Protein AF-A0A483ZWK4-F1 (afdb_monomer_lite)

Secondary structure (DSSP, 8-state):
-GGGGGGGGGG--------PPPHHHHHHHHHHHHHHTSSS--HHHHHHHHHHHHHHHHHHHHHBTTTB---TT--HHHHHHHHHHHHHH-TTT-

Radius of gyration: 17.99 Å; chains: 1; bounding box: 35×59×31 Å

Foldseek 3Di:
DVVVVVVVVPPPPPPPPPPDQDLVNLLVLLVLLVQVPDPDRDPVSVVSVCVSLVVQVVVCVVCDPPPDDDDPDDDSVNSSVVSNVVSVVCVPRD

Sequence (94 aa):
MKKWLLALVFVVALPAKAGFITGNELYELYKASIRAEQASPSEKDLVDASEYLGYVTGVWDALEGFAVCTGDKITRGQIGDMVGEYLKSNPGIR

InterPro domains:
  IPR041238 Rap1a immunity protein [PF18602] (22-91)

pLDDT: mean 87.34, std 15.08, range [51.41, 98.44]

Organism: Klebsiella pneumoniae (NCBI:txid573)

Structure (mmCIF, N/CA/C/O backbone):
data_AF-A0A483ZWK4-F1
#
_entry.id   AF-A0A483ZWK4-F1
#
loop_
_atom_site.group_PDB
_atom_site.id
_atom_site.type_symbol
_atom_site.label_atom_id
_atom_site.label_alt_id
_atom_site.label_comp_id
_atom_site.label_asym_id
_atom_site.label_entity_id
_atom_site.label_seq_id
_atom_site.pdbx_PDB_ins_code
_atom_site.Cartn_x
_atom_site.Cartn_y
_atom_site.Cartn_z
_atom_site.occupancy
_atom_site.B_iso_or_equiv
_atom_site.auth_seq_id
_atom_site.auth_comp_id
_atom_site.auth_asym_id
_atom_site.auth_atom_id
_atom_site.pdbx_PDB_model_num
ATOM 1 N N . MET A 1 1 ? 16.918 45.750 -8.454 1.00 51.41 1 MET A N 1
ATOM 2 C CA . MET A 1 1 ? 17.027 44.955 -7.206 1.00 51.41 1 MET A CA 1
ATOM 3 C C . MET A 1 1 ? 15.899 43.930 -6.995 1.00 51.41 1 MET A C 1
ATOM 5 O O . MET A 1 1 ? 16.029 43.096 -6.119 1.00 51.41 1 MET A O 1
ATOM 9 N N . LYS A 1 2 ? 14.836 43.896 -7.822 1.00 55.97 2 LYS A N 1
ATOM 10 C CA . LYS A 1 2 ? 13.704 42.951 -7.672 1.00 55.97 2 LYS A CA 1
ATOM 11 C C . LYS A 1 2 ? 13.925 41.556 -8.296 1.00 55.97 2 LYS A C 1
ATOM 13 O O . LYS A 1 2 ? 13.200 40.627 -7.975 1.00 55.97 2 LYS A O 1
ATOM 18 N N . LYS A 1 3 ? 14.939 41.403 -9.164 1.00 56.09 3 LYS A N 1
ATOM 19 C CA . LYS A 1 3 ? 15.255 40.143 -9.875 1.00 56.09 3 LYS A CA 1
ATOM 20 C C . LYS A 1 3 ? 15.963 39.093 -9.003 1.00 56.09 3 LYS A C 1
ATOM 22 O O . LYS A 1 3 ? 15.987 37.930 -9.370 1.00 56.09 3 LYS A O 1
ATOM 27 N N . TRP A 1 4 ? 16.501 39.498 -7.851 1.00 60.94 4 TRP A N 1
ATOM 28 C CA . TRP A 1 4 ? 17.231 38.612 -6.935 1.00 60.94 4 TRP A CA 1
ATOM 29 C C . TRP A 1 4 ? 16.324 37.937 -5.895 1.00 60.94 4 TRP A C 1
ATOM 31 O O . TRP A 1 4 ? 16.717 36.942 -5.302 1.00 60.94 4 TRP A O 1
ATOM 41 N N . LEU A 1 5 ? 15.091 38.428 -5.709 1.00 59.12 5 LEU A N 1
ATOM 42 C CA . LEU A 1 5 ? 14.124 37.846 -4.767 1.00 59.12 5 LEU A CA 1
ATOM 43 C C . LEU A 1 5 ? 13.538 36.510 -5.259 1.00 59.12 5 LEU A C 1
ATOM 45 O O . LEU A 1 5 ? 13.150 35.683 -4.445 1.00 59.12 5 LEU A O 1
ATOM 49 N N . LEU A 1 6 ? 13.527 36.265 -6.574 1.00 59.47 6 LEU A N 1
ATOM 50 C CA . LEU A 1 6 ? 13.078 34.992 -7.158 1.00 59.47 6 LEU A CA 1
ATOM 51 C C . LEU A 1 6 ? 14.086 33.847 -6.966 1.00 59.47 6 LEU A C 1
ATOM 53 O O . LEU A 1 6 ? 13.691 32.687 -6.984 1.00 59.47 6 LEU A O 1
ATOM 57 N N . ALA A 1 7 ? 15.367 34.151 -6.732 1.00 58.50 7 ALA A N 1
ATOM 58 C CA . ALA A 1 7 ? 16.401 33.134 -6.528 1.00 58.50 7 ALA A CA 1
ATOM 59 C C . ALA A 1 7 ? 16.333 32.471 -5.136 1.00 58.50 7 ALA A C 1
ATOM 61 O O . ALA A 1 7 ? 16.828 31.363 -4.958 1.00 58.50 7 ALA A O 1
ATOM 62 N N . LEU A 1 8 ? 15.685 33.116 -4.159 1.00 57.38 8 LEU A N 1
ATOM 63 C CA . LEU A 1 8 ? 15.563 32.617 -2.783 1.00 57.38 8 LEU A CA 1
ATOM 64 C C . LEU A 1 8 ? 14.484 31.537 -2.604 1.00 57.38 8 LEU A C 1
ATOM 66 O O . LEU A 1 8 ? 14.494 30.834 -1.598 1.00 57.38 8 LEU A O 1
ATOM 70 N N . VAL A 1 9 ? 13.584 31.362 -3.577 1.00 59.69 9 VAL A N 1
ATOM 71 C CA . VAL A 1 9 ? 12.499 30.365 -3.504 1.00 59.69 9 VAL A CA 1
ATOM 72 C C . VAL A 1 9 ? 12.998 28.942 -3.810 1.00 59.69 9 VAL A C 1
ATOM 74 O O . VAL A 1 9 ? 12.376 27.972 -3.393 1.00 59.69 9 VAL A O 1
ATOM 77 N N . PHE A 1 10 ? 14.158 28.790 -4.459 1.00 58.06 10 PHE A N 1
ATOM 78 C CA . PHE A 1 10 ? 14.703 27.483 -4.858 1.00 58.06 10 PHE A CA 1
ATOM 79 C C . PHE A 1 10 ? 15.562 26.775 -3.794 1.00 58.06 10 PHE A C 1
ATOM 81 O O . PHE A 1 10 ? 16.081 25.696 -4.062 1.00 58.06 10 PHE A O 1
ATOM 88 N N . VAL A 1 11 ? 15.727 27.346 -2.594 1.00 59.75 11 VAL A N 1
ATOM 89 C CA . VAL A 1 11 ? 16.664 26.816 -1.577 1.00 59.75 11 VAL A CA 1
ATOM 90 C C . VAL A 1 11 ? 15.969 26.011 -0.471 1.00 59.75 11 VAL A C 1
ATOM 92 O O . VAL A 1 11 ? 16.631 25.472 0.411 1.00 59.75 11 VAL A O 1
ATOM 95 N N . VAL A 1 12 ? 14.645 25.833 -0.525 1.00 63.78 12 VAL A N 1
ATOM 96 C CA . VAL A 1 12 ? 13.977 24.862 0.357 1.00 63.78 12 VAL A CA 1
ATOM 97 C C . VAL A 1 12 ? 14.169 23.465 -0.232 1.00 63.78 12 VAL A C 1
ATOM 99 O O . VAL A 1 12 ? 13.258 22.869 -0.800 1.00 63.78 12 VAL A O 1
ATOM 102 N N . ALA A 1 13 ? 15.392 22.949 -0.123 1.00 60.12 13 ALA A N 1
ATOM 103 C CA . ALA A 1 13 ? 15.658 21.529 -0.265 1.00 60.12 13 ALA A CA 1
ATOM 104 C C . ALA A 1 13 ? 14.983 20.835 0.923 1.00 60.12 13 ALA A C 1
ATOM 106 O O . ALA A 1 13 ? 15.575 20.675 1.992 1.00 60.12 13 ALA A O 1
ATOM 107 N N . LEU A 1 14 ? 13.704 20.488 0.761 1.00 63.72 14 LEU A N 1
ATOM 108 C CA . LEU A 1 14 ? 13.060 19.545 1.662 1.00 63.72 14 LEU A CA 1
ATOM 109 C C . LEU A 1 14 ? 13.943 18.294 1.683 1.00 63.72 14 LEU A C 1
ATOM 111 O O . LEU A 1 14 ? 14.391 17.869 0.612 1.00 63.72 14 LEU A O 1
ATOM 115 N N . PRO A 1 15 ? 14.242 17.717 2.858 1.00 59.06 15 PRO A N 1
ATOM 116 C CA . PRO A 1 15 ? 14.975 16.469 2.903 1.00 59.06 15 PRO A CA 1
ATOM 117 C C . PRO A 1 15 ? 14.154 15.441 2.128 1.00 59.06 15 PRO A C 1
ATOM 119 O O . PRO A 1 15 ? 13.123 14.969 2.604 1.00 59.06 15 PRO A O 1
ATOM 122 N N . ALA A 1 16 ? 14.603 15.117 0.917 1.00 54.19 16 ALA A N 1
ATOM 123 C CA . ALA A 1 16 ? 14.114 13.973 0.181 1.00 54.19 16 ALA A CA 1
ATOM 124 C C . ALA A 1 16 ? 14.598 12.753 0.961 1.00 54.19 16 ALA A C 1
ATOM 126 O O . ALA A 1 16 ? 15.689 12.232 0.733 1.00 54.19 16 ALA A O 1
ATOM 127 N N . LYS A 1 17 ? 13.818 12.335 1.960 1.00 55.09 17 LYS A N 1
ATOM 128 C CA . LYS A 1 17 ? 13.964 10.997 2.500 1.00 55.09 17 LYS A CA 1
ATOM 129 C C . LYS A 1 17 ? 13.585 10.065 1.361 1.00 55.09 17 LYS A C 1
ATOM 131 O O . LYS A 1 17 ? 12.409 9.827 1.119 1.00 55.09 17 LYS A O 1
ATOM 136 N N . ALA A 1 18 ? 14.592 9.536 0.672 1.00 58.34 18 ALA A N 1
ATOM 137 C CA . ALA A 1 18 ? 14.476 8.269 -0.031 1.00 58.34 18 ALA A CA 1
ATOM 138 C C . ALA A 1 18 ? 14.287 7.184 1.043 1.00 58.34 18 ALA A C 1
ATOM 140 O O . ALA A 1 18 ? 15.202 6.437 1.378 1.00 58.34 18 ALA A O 1
ATOM 141 N N . GLY A 1 19 ? 13.135 7.226 1.715 1.00 59.97 19 GLY A N 1
ATOM 142 C CA . GLY A 1 19 ? 12.745 6.257 2.715 1.00 59.97 19 GLY A CA 1
ATOM 143 C C . GLY A 1 19 ? 12.402 4.993 1.962 1.00 59.97 19 GLY A C 1
ATOM 144 O O . GLY A 1 19 ? 11.361 4.923 1.317 1.00 59.97 19 GLY A O 1
ATOM 145 N N . PHE A 1 20 ? 13.308 4.022 1.986 1.00 77.31 20 PHE A N 1
ATOM 146 C CA . PHE A 1 20 ? 12.932 2.661 1.651 1.00 77.31 20 PHE A CA 1
ATOM 147 C C . PHE A 1 20 ? 11.787 2.275 2.589 1.00 77.31 20 PHE A C 1
ATOM 149 O O . PHE A 1 20 ? 11.960 2.332 3.803 1.00 77.31 20 PHE A O 1
ATOM 156 N N . ILE A 1 21 ? 10.628 1.946 2.023 1.00 90.19 21 ILE A N 1
ATOM 157 C CA . ILE A 1 21 ? 9.496 1.407 2.771 1.00 90.19 21 ILE A CA 1
ATOM 158 C C . ILE A 1 21 ? 9.698 -0.106 2.844 1.00 90.19 21 ILE A C 1
ATOM 160 O O . ILE A 1 21 ? 9.794 -0.778 1.816 1.00 90.19 21 ILE A O 1
ATOM 164 N N . THR A 1 22 ? 9.802 -0.641 4.056 1.00 94.06 22 THR A N 1
ATOM 165 C CA . THR A 1 22 ? 9.782 -2.090 4.295 1.00 94.06 22 THR A CA 1
ATOM 166 C C . THR A 1 22 ? 8.379 -2.649 4.050 1.00 94.06 22 THR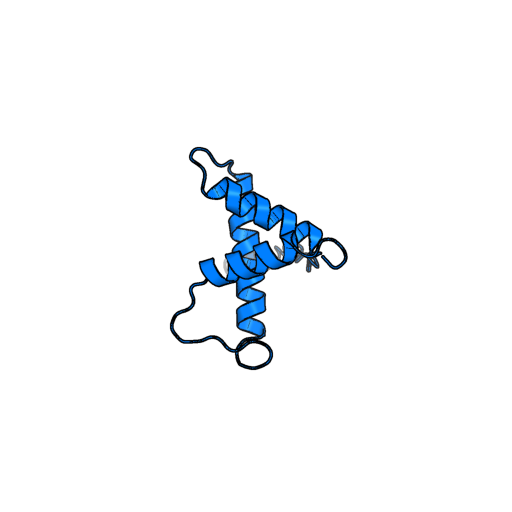 A C 1
ATOM 168 O O . THR A 1 22 ? 7.389 -1.924 4.148 1.00 94.06 22 THR A O 1
ATOM 171 N N . GLY A 1 23 ? 8.237 -3.949 3.778 1.00 95.31 23 GLY A N 1
ATOM 172 C CA . GLY A 1 23 ? 6.902 -4.529 3.594 1.00 95.31 23 GLY A CA 1
ATOM 173 C C . GLY A 1 23 ? 6.052 -4.469 4.871 1.00 95.31 23 GLY A C 1
ATOM 174 O O . GLY A 1 23 ? 4.833 -4.335 4.777 1.00 95.31 23 GLY A O 1
ATOM 175 N N . ASN A 1 24 ? 6.663 -4.460 6.062 1.00 97.50 24 ASN A N 1
ATOM 176 C CA . ASN A 1 24 ? 5.948 -4.205 7.319 1.00 97.50 24 ASN A CA 1
ATOM 177 C C . ASN A 1 24 ? 5.422 -2.767 7.424 1.00 97.50 24 ASN A C 1
ATOM 179 O O . ASN A 1 24 ? 4.268 -2.581 7.801 1.00 97.50 24 ASN A O 1
ATOM 183 N N . GLU A 1 25 ? 6.212 -1.756 7.058 1.00 97.12 25 GLU A N 1
ATOM 184 C CA . GLU A 1 25 ? 5.729 -0.367 7.011 1.00 97.12 25 GLU A CA 1
ATOM 185 C C . GLU A 1 25 ? 4.614 -0.209 5.973 1.00 97.12 25 GLU A C 1
ATOM 187 O O . GLU A 1 25 ? 3.570 0.367 6.274 1.00 97.12 25 GLU A O 1
ATOM 192 N N . LEU A 1 26 ? 4.776 -0.808 4.788 1.00 97.44 26 LEU A N 1
ATOM 193 C CA . LEU A 1 26 ? 3.740 -0.799 3.756 1.00 97.44 26 LEU A CA 1
ATOM 194 C C . LEU A 1 26 ? 2.450 -1.484 4.233 1.00 97.44 26 LEU A C 1
ATOM 196 O O . LEU A 1 26 ? 1.351 -1.033 3.916 1.00 97.44 26 LEU A O 1
ATOM 200 N N . TYR A 1 27 ? 2.567 -2.545 5.035 1.00 98.25 27 TYR A N 1
ATOM 201 C CA . TYR A 1 27 ? 1.421 -3.229 5.629 1.00 98.25 27 TYR A CA 1
ATOM 202 C C . TYR A 1 27 ? 0.702 -2.378 6.686 1.00 98.25 27 TYR A C 1
ATOM 204 O O . TYR A 1 27 ? -0.525 -2.426 6.784 1.00 98.25 27 TYR A O 1
ATOM 212 N N . GLU A 1 28 ? 1.421 -1.562 7.460 1.00 98.38 28 GLU A N 1
ATOM 213 C CA . GLU A 1 28 ? 0.790 -0.594 8.366 1.00 98.38 28 GLU A CA 1
ATOM 214 C C . GLU A 1 28 ? -0.007 0.468 7.595 1.00 98.38 28 GLU A C 1
ATOM 216 O O . GLU A 1 28 ? -1.144 0.765 7.977 1.00 98.38 28 GLU A O 1
ATOM 221 N N . LEU A 1 29 ? 0.538 0.964 6.478 1.00 98.06 29 LEU A N 1
ATOM 222 C CA . LEU A 1 29 ? -0.164 1.889 5.583 1.00 98.06 29 LEU A CA 1
ATOM 223 C C . LEU A 1 29 ? -1.408 1.232 4.951 1.00 98.06 29 LEU A C 1
ATOM 225 O O . LEU A 1 29 ? -2.475 1.842 4.915 1.00 98.06 29 LEU A O 1
ATOM 229 N N . TYR A 1 30 ? -1.329 -0.043 4.553 1.00 98.31 30 TYR A N 1
ATOM 230 C CA . TYR A 1 30 ? -2.498 -0.805 4.089 1.00 98.31 30 TYR A CA 1
ATOM 231 C C . TYR A 1 30 ? -3.584 -0.922 5.169 1.00 98.31 30 TYR A C 1
ATOM 233 O O . TYR A 1 30 ? -4.764 -0.682 4.923 1.00 98.31 30 TYR A O 1
ATOM 241 N N . LYS A 1 31 ? -3.223 -1.232 6.419 1.00 98.31 31 LYS A N 1
ATOM 242 C CA . LYS A 1 31 ? -4.218 -1.250 7.506 1.00 98.31 31 LYS A CA 1
ATOM 243 C C . LYS A 1 31 ? -4.862 0.123 7.713 1.00 98.31 31 LYS A C 1
ATOM 245 O O . LYS A 1 31 ? -6.020 0.180 8.128 1.00 98.31 31 LYS A O 1
ATOM 250 N N . ALA A 1 32 ? -4.125 1.209 7.478 1.00 98.12 32 ALA A N 1
A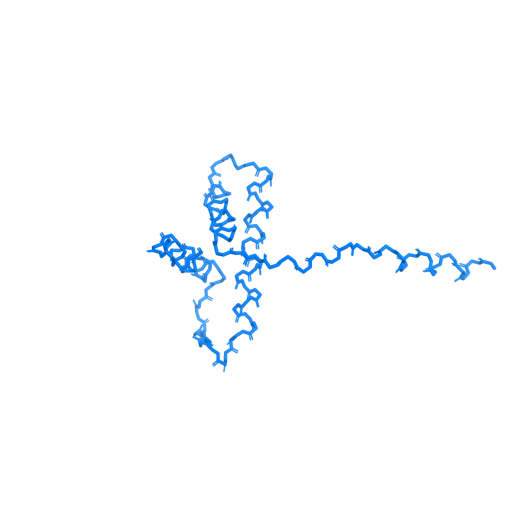TOM 251 C CA . ALA A 1 32 ? -4.674 2.559 7.512 1.00 98.12 32 ALA A CA 1
ATOM 252 C C . ALA A 1 32 ? -5.653 2.808 6.359 1.00 98.12 32 ALA A C 1
ATOM 254 O O . ALA A 1 32 ? -6.714 3.372 6.610 1.00 98.12 32 ALA A O 1
ATOM 255 N N . SER A 1 33 ? -5.385 2.298 5.150 1.00 97.56 33 SER A N 1
ATOM 256 C CA . SER A 1 33 ? -6.336 2.388 4.032 1.00 97.56 33 SER A CA 1
ATOM 257 C C . SER A 1 33 ? -7.664 1.694 4.329 1.00 97.56 33 SER A C 1
ATOM 259 O O . SER A 1 33 ? -8.715 2.260 4.054 1.00 97.56 33 SER A O 1
ATOM 261 N N . ILE A 1 34 ? -7.648 0.543 5.007 1.00 97.44 34 ILE A N 1
ATOM 262 C CA . ILE A 1 34 ? -8.885 -0.124 5.452 1.00 97.44 34 ILE A CA 1
ATOM 263 C C . ILE A 1 34 ? -9.650 0.710 6.493 1.00 97.44 34 ILE A C 1
ATOM 265 O O . ILE A 1 34 ? -10.881 0.729 6.498 1.00 97.44 34 ILE A O 1
ATOM 269 N N . ARG A 1 35 ? -8.949 1.409 7.396 1.00 97.75 35 ARG A N 1
ATOM 270 C CA . ARG A 1 35 ? -9.596 2.315 8.363 1.00 97.75 35 ARG A CA 1
ATOM 271 C C . ARG A 1 35 ? -10.124 3.586 7.699 1.00 97.75 35 ARG A C 1
ATOM 273 O O . ARG A 1 35 ? -11.163 4.083 8.123 1.00 97.75 35 ARG A O 1
ATOM 280 N N . ALA A 1 36 ? -9.453 4.075 6.657 1.00 96.81 36 ALA A N 1
ATOM 281 C CA . ALA A 1 36 ? -9.845 5.259 5.895 1.00 96.81 36 ALA A CA 1
ATOM 282 C C . ALA A 1 36 ? -11.230 5.123 5.233 1.00 96.81 36 ALA A C 1
ATOM 284 O O . ALA A 1 36 ? -11.914 6.124 5.041 1.00 96.81 36 ALA A O 1
ATOM 285 N N . GLU A 1 37 ? -11.661 3.897 4.929 1.00 93.06 37 GLU A N 1
ATOM 286 C CA . GLU A 1 37 ? -12.969 3.596 4.328 1.00 93.06 37 GLU A CA 1
ATOM 287 C C . GLU A 1 37 ? -14.117 3.483 5.350 1.00 93.06 37 GLU A C 1
ATOM 289 O O . GLU A 1 37 ? -15.280 3.317 4.977 1.00 93.06 37 GLU A O 1
ATOM 294 N N . GLN A 1 38 ? -13.818 3.558 6.649 1.00 94.06 38 GLN A N 1
ATOM 295 C CA . GLN A 1 38 ? -14.822 3.463 7.711 1.00 94.06 38 GLN A CA 1
ATOM 296 C C . GLN A 1 38 ? -15.541 4.802 7.933 1.00 94.06 38 GLN A C 1
ATOM 298 O O . GLN A 1 38 ? -15.160 5.835 7.396 1.00 94.06 38 GLN A O 1
ATOM 303 N N . ALA A 1 39 ? -16.599 4.807 8.752 1.00 88.62 39 ALA A N 1
ATOM 304 C CA . ALA A 1 39 ? -17.452 5.986 8.942 1.00 88.62 39 ALA A CA 1
ATOM 305 C C . ALA A 1 39 ? -16.747 7.201 9.588 1.00 88.62 39 ALA A C 1
ATOM 307 O O . ALA A 1 39 ? -17.210 8.327 9.413 1.00 88.62 39 ALA A O 1
ATOM 308 N N . SER A 1 40 ? -15.652 6.980 10.325 1.00 93.38 40 SER A N 1
ATOM 309 C CA . SER A 1 40 ? -14.947 8.025 11.083 1.00 93.38 40 SER A CA 1
ATOM 310 C C . SER A 1 40 ? -13.422 7.825 11.047 1.00 93.38 40 SER A C 1
ATOM 312 O O . SER A 1 40 ? -12.834 7.480 12.076 1.00 9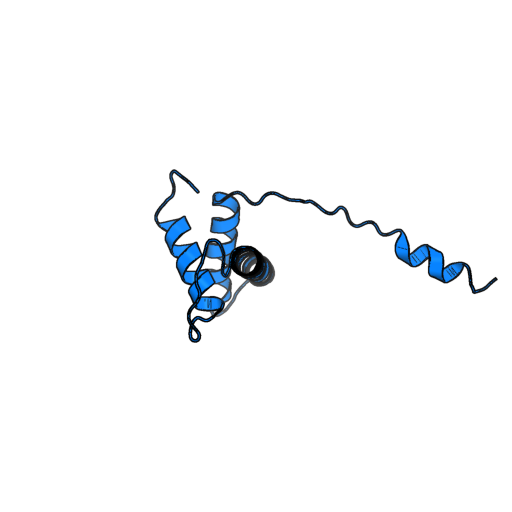3.38 40 SER A O 1
ATOM 314 N N . PRO A 1 41 ? -12.766 7.999 9.887 1.00 95.31 41 PRO A N 1
ATOM 315 C CA . PRO A 1 41 ? -11.321 7.848 9.780 1.00 95.31 41 PRO A CA 1
ATOM 316 C C . PRO A 1 41 ? -10.599 9.027 10.440 1.00 95.31 41 PRO A C 1
ATOM 318 O O . PRO A 1 41 ? -11.098 10.155 10.443 1.00 95.31 41 PRO A O 1
ATOM 321 N N . SER A 1 42 ? -9.409 8.787 10.992 1.00 97.44 42 SER A N 1
ATOM 322 C CA . SER A 1 42 ? -8.556 9.889 11.445 1.00 97.44 42 SER A CA 1
ATOM 323 C C . SER A 1 42 ? -7.883 10.586 10.256 1.00 97.44 42 SER A C 1
ATOM 325 O O . SER A 1 42 ? -7.713 9.995 9.191 1.00 97.44 42 SER A O 1
ATOM 327 N N . GLU A 1 43 ? -7.433 11.832 10.439 1.00 97.38 43 GLU A N 1
ATOM 328 C CA . GLU A 1 43 ? -6.628 12.535 9.425 1.00 97.38 43 GLU A CA 1
ATOM 329 C C . GLU A 1 43 ? -5.377 11.728 9.048 1.00 97.38 43 GLU A C 1
ATOM 331 O O . GLU A 1 43 ? -5.040 11.608 7.871 1.00 97.38 43 GLU A O 1
ATOM 336 N N . LYS A 1 44 ? -4.738 11.097 10.041 1.00 96.94 44 LYS A N 1
ATOM 337 C CA . LYS A 1 44 ? -3.599 10.210 9.811 1.00 96.94 44 LYS A CA 1
ATOM 338 C C . LYS A 1 44 ? -3.974 9.013 8.938 1.00 96.94 44 LYS A C 1
ATOM 340 O O . LYS A 1 44 ? -3.204 8.683 8.046 1.00 96.94 44 LYS A O 1
ATOM 345 N N . ASP A 1 45 ? -5.133 8.390 9.154 1.00 97.88 45 ASP A N 1
ATOM 346 C CA . ASP A 1 45 ? -5.560 7.261 8.319 1.00 97.88 45 ASP A CA 1
ATOM 347 C C . ASP A 1 45 ? -5.728 7.683 6.854 1.00 97.88 45 ASP A C 1
ATOM 349 O O . ASP A 1 45 ? -5.324 6.943 5.965 1.00 97.88 45 ASP A O 1
ATOM 353 N N . LEU A 1 46 ? -6.253 8.885 6.590 1.00 97.50 46 LEU A N 1
ATOM 354 C CA . LEU A 1 46 ? -6.404 9.413 5.228 1.00 97.50 46 LEU A CA 1
ATOM 355 C C . LEU A 1 46 ? -5.053 9.694 4.550 1.00 97.50 46 LEU A C 1
ATOM 357 O O . LEU A 1 46 ? -4.879 9.403 3.361 1.00 97.50 46 LEU A O 1
ATOM 361 N N . VAL A 1 47 ? -4.097 10.255 5.297 1.00 97.50 47 VAL A N 1
ATOM 362 C CA . VAL A 1 47 ? -2.734 10.513 4.806 1.00 97.50 47 VAL A CA 1
ATOM 363 C C . VAL A 1 47 ? -2.014 9.197 4.523 1.00 97.50 47 VAL A C 1
ATOM 365 O O . VAL A 1 47 ? -1.539 8.995 3.407 1.00 97.50 47 VAL A O 1
ATOM 368 N N . ASP A 1 48 ? -2.007 8.277 5.486 1.00 97.75 48 ASP A N 1
ATOM 369 C CA . ASP A 1 48 ? -1.349 6.975 5.363 1.00 97.75 48 ASP A CA 1
ATOM 370 C C . ASP A 1 48 ? -1.990 6.126 4.244 1.00 97.75 48 ASP A C 1
ATOM 372 O O . ASP A 1 48 ? -1.289 5.446 3.498 1.00 97.75 48 ASP A O 1
ATOM 376 N N . ALA A 1 49 ? -3.315 6.199 4.062 1.00 97.44 49 ALA A N 1
ATOM 377 C CA . ALA A 1 49 ? -4.013 5.547 2.952 1.00 97.44 49 ALA A CA 1
ATOM 378 C C . ALA A 1 49 ? -3.592 6.108 1.587 1.00 97.44 49 ALA A C 1
ATOM 380 O O . ALA A 1 49 ? -3.441 5.364 0.614 1.00 97.44 49 ALA A O 1
ATOM 381 N N . SER A 1 50 ? -3.391 7.425 1.511 1.00 96.12 50 SER A N 1
ATOM 382 C CA . SER A 1 50 ? -2.905 8.087 0.299 1.00 96.12 50 SER A CA 1
ATOM 383 C C . SER A 1 50 ? -1.455 7.704 0.004 1.00 96.12 50 SER A C 1
ATOM 385 O O . SER A 1 50 ? -1.110 7.468 -1.154 1.00 96.12 50 SER A O 1
ATOM 387 N N . GLU A 1 51 ? -0.624 7.588 1.040 1.00 96.25 51 GLU A N 1
ATOM 388 C CA . GLU A 1 51 ? 0.759 7.121 0.931 1.00 96.25 51 GLU A CA 1
ATOM 389 C C . GLU A 1 51 ? 0.826 5.660 0.469 1.00 96.25 51 GLU A C 1
ATOM 391 O O . GLU A 1 51 ? 1.558 5.358 -0.474 1.00 96.25 51 GLU A O 1
ATOM 396 N N . TYR A 1 52 ? -0.006 4.777 1.038 1.00 97.62 52 TYR A N 1
ATOM 397 C CA . TYR A 1 52 ? -0.142 3.383 0.605 1.00 97.62 52 TYR A CA 1
ATOM 398 C C . TYR A 1 52 ? -0.444 3.285 -0.892 1.00 97.62 52 TYR A C 1
ATOM 400 O O . TYR A 1 52 ? 0.294 2.660 -1.659 1.00 97.62 52 TYR A O 1
ATOM 408 N N . LEU A 1 53 ? -1.535 3.930 -1.314 1.00 97.06 53 LEU A N 1
ATOM 409 C CA . LEU A 1 53 ? -2.012 3.839 -2.685 1.00 97.06 53 LEU A CA 1
ATOM 410 C C . LEU A 1 53 ? -1.026 4.492 -3.657 1.00 97.06 53 LEU A C 1
ATOM 412 O O . LEU A 1 53 ? -0.807 3.967 -4.748 1.00 97.06 53 LEU A O 1
ATOM 416 N N . GLY A 1 54 ? -0.409 5.607 -3.259 1.00 95.62 54 GLY A N 1
ATOM 417 C CA . GLY A 1 54 ? 0.622 6.290 -4.034 1.00 95.62 54 GLY A CA 1
ATOM 418 C C . GLY A 1 54 ? 1.860 5.422 -4.249 1.00 95.62 54 GLY A C 1
ATOM 419 O O . GLY A 1 54 ? 2.306 5.280 -5.386 1.00 95.62 54 GLY A O 1
ATOM 420 N N . TYR A 1 55 ? 2.372 4.791 -3.189 1.00 95.75 55 TYR A N 1
ATOM 421 C CA . TYR A 1 55 ? 3.527 3.898 -3.278 1.00 95.75 55 TYR A CA 1
ATOM 422 C C . TYR A 1 55 ? 3.244 2.695 -4.183 1.00 95.75 55 TYR A C 1
ATOM 424 O O . TYR A 1 55 ? 3.990 2.440 -5.128 1.00 95.75 55 TYR A O 1
ATOM 432 N N . VAL A 1 56 ? 2.139 1.984 -3.935 1.00 96.31 56 VAL A N 1
ATOM 433 C CA . VAL A 1 56 ? 1.766 0.786 -4.701 1.00 96.31 56 VAL A CA 1
ATOM 434 C C . VAL A 1 56 ? 1.568 1.107 -6.181 1.00 96.31 56 VAL A C 1
ATOM 436 O O . VAL A 1 56 ? 2.065 0.378 -7.037 1.00 96.31 56 VAL A O 1
ATOM 439 N N . THR A 1 57 ? 0.896 2.217 -6.488 1.00 95.19 57 THR A N 1
ATOM 440 C CA . THR A 1 57 ? 0.677 2.639 -7.879 1.00 95.19 57 THR A CA 1
ATOM 441 C C . THR A 1 57 ? 1.985 3.044 -8.545 1.00 95.19 57 THR A C 1
ATOM 443 O O . THR A 1 57 ? 2.247 2.615 -9.657 1.00 95.19 57 THR A O 1
ATOM 446 N N . GLY A 1 58 ? 2.850 3.794 -7.857 1.00 94.19 58 GLY A N 1
ATOM 447 C CA . GLY A 1 58 ? 4.143 4.191 -8.416 1.00 94.19 58 GLY A CA 1
ATOM 448 C C . GLY A 1 58 ? 5.050 2.998 -8.735 1.00 94.19 58 GLY A C 1
ATOM 449 O O . GLY A 1 58 ? 5.718 2.993 -9.767 1.00 94.19 58 GLY A O 1
ATOM 450 N N . VAL A 1 59 ? 5.050 1.964 -7.885 1.00 94.44 59 VAL A N 1
ATOM 451 C CA . VAL A 1 59 ? 5.761 0.706 -8.169 1.00 94.44 59 VAL A CA 1
ATOM 452 C C . VAL A 1 59 ? 5.128 -0.021 -9.354 1.00 94.44 59 VAL A C 1
ATOM 454 O O . VAL A 1 59 ? 5.854 -0.522 -10.210 1.00 94.44 59 VAL A O 1
ATOM 457 N N . TRP A 1 60 ? 3.796 -0.070 -9.422 1.00 95.06 60 TRP A N 1
ATOM 458 C CA . TRP A 1 60 ? 3.086 -0.697 -10.535 1.00 95.06 60 TRP A CA 1
ATOM 459 C C . TRP A 1 60 ? 3.416 -0.024 -11.870 1.00 95.06 60 TRP A C 1
ATOM 461 O O . TRP A 1 60 ? 3.859 -0.704 -12.792 1.00 95.06 60 TRP A O 1
ATOM 471 N N . ASP A 1 61 ? 3.305 1.304 -11.940 1.00 93.75 61 ASP A N 1
ATOM 472 C CA . ASP A 1 61 ? 3.599 2.112 -13.130 1.00 93.75 61 ASP A CA 1
ATOM 473 C C . ASP A 1 61 ? 5.052 1.930 -13.599 1.00 93.75 61 ASP A C 1
ATOM 475 O O . ASP A 1 61 ? 5.328 1.868 -14.795 1.00 93.75 61 ASP A O 1
ATOM 479 N N . ALA A 1 62 ? 6.001 1.810 -12.665 1.00 94.31 62 ALA A N 1
ATOM 480 C CA . ALA A 1 62 ? 7.412 1.602 -12.990 1.00 94.31 62 ALA A CA 1
ATOM 481 C C . ALA A 1 62 ? 7.716 0.199 -13.550 1.00 94.31 62 ALA A C 1
ATOM 483 O O . ALA A 1 62 ? 8.739 0.009 -14.211 1.00 94.31 62 ALA A O 1
ATOM 484 N N . LEU A 1 63 ? 6.867 -0.788 -13.253 1.00 94.31 63 LEU A N 1
ATOM 485 C CA . LEU A 1 63 ? 7.061 -2.193 -13.615 1.00 94.31 63 LEU A CA 1
ATOM 486 C C . LEU A 1 63 ? 6.141 -2.663 -14.748 1.00 94.31 63 LEU A C 1
ATOM 488 O O . LEU A 1 63 ? 6.356 -3.751 -15.294 1.00 94.31 63 LEU A O 1
ATOM 492 N N . GLU A 1 64 ? 5.118 -1.886 -15.089 1.00 93.06 64 GLU A N 1
ATOM 493 C CA . GLU A 1 64 ? 4.147 -2.217 -16.123 1.00 93.06 64 GLU A CA 1
ATOM 494 C C . GLU A 1 64 ? 4.808 -2.409 -17.495 1.00 93.06 64 GLU A C 1
ATOM 496 O O . GLU A 1 64 ? 5.692 -1.663 -17.913 1.00 93.06 64 GLU A O 1
ATOM 501 N N . GLY A 1 65 ? 4.404 -3.470 -18.197 1.00 90.06 65 GLY A N 1
ATOM 502 C CA . GLY A 1 65 ? 4.955 -3.852 -19.499 1.00 90.06 65 GLY A CA 1
ATOM 503 C C . GLY A 1 65 ? 6.330 -4.526 -19.430 1.00 90.06 65 GLY A C 1
ATOM 504 O O . GLY A 1 65 ? 6.811 -5.014 -20.451 1.00 90.06 65 GLY A O 1
ATOM 505 N N . PHE A 1 66 ? 6.944 -4.598 -18.244 1.00 92.06 66 PHE A N 1
ATOM 506 C CA . PHE A 1 66 ? 8.228 -5.263 -18.023 1.00 92.06 66 PHE A CA 1
ATOM 507 C C . PHE A 1 66 ? 8.121 -6.444 -17.051 1.00 92.06 66 PHE A C 1
ATOM 509 O O . PHE A 1 66 ? 8.428 -7.575 -17.423 1.00 92.06 66 PHE A O 1
ATOM 516 N N . ALA A 1 67 ? 7.677 -6.195 -15.817 1.00 91.88 67 ALA A N 1
ATOM 517 C CA . ALA A 1 67 ? 7.555 -7.205 -14.762 1.00 91.88 67 ALA A CA 1
ATOM 518 C C . ALA A 1 67 ? 6.098 -7.494 -14.368 1.00 91.88 67 ALA A C 1
ATOM 520 O O . ALA A 1 67 ? 5.812 -8.575 -13.856 1.00 91.88 67 ALA A O 1
ATOM 521 N N . VAL A 1 68 ? 5.174 -6.568 -14.639 1.00 89.12 68 VAL A N 1
ATOM 522 C CA . VAL A 1 68 ? 3.726 -6.791 -14.515 1.00 89.12 68 VAL A CA 1
ATOM 523 C C . VAL A 1 68 ? 3.032 -6.461 -15.835 1.00 89.12 68 VAL A C 1
ATOM 525 O O . VAL A 1 68 ? 3.436 -5.550 -16.552 1.00 89.12 68 VAL A O 1
ATOM 528 N N . CYS A 1 69 ? 2.002 -7.229 -16.188 1.00 88.69 69 CYS A N 1
ATOM 529 C CA . CYS A 1 69 ? 1.183 -6.993 -17.377 1.00 88.69 69 CYS A CA 1
ATOM 530 C C . CYS A 1 69 ? -0.238 -6.669 -16.932 1.00 88.69 69 CYS A C 1
ATOM 532 O O . CYS A 1 69 ? -0.934 -7.531 -16.390 1.00 88.69 69 CYS A O 1
ATOM 534 N N . THR A 1 70 ? -0.665 -5.437 -17.166 1.00 85.94 70 THR A N 1
ATOM 535 C CA . THR A 1 70 ? -1.997 -4.976 -16.796 1.00 85.94 70 THR A CA 1
ATOM 536 C C . THR A 1 70 ? -2.951 -5.127 -17.972 1.00 85.94 70 THR A C 1
ATOM 538 O O . THR A 1 70 ? -2.625 -4.754 -19.094 1.00 85.94 70 THR A O 1
ATOM 541 N N . GLY A 1 71 ? -4.139 -5.681 -17.732 1.00 81.75 71 GLY A N 1
ATOM 542 C CA . GLY A 1 71 ? -5.226 -5.635 -18.713 1.00 81.75 71 GLY A CA 1
ATOM 543 C C . GLY A 1 71 ? -6.023 -4.331 -18.615 1.00 81.75 71 GLY A C 1
ATOM 544 O O . GLY A 1 71 ? -6.047 -3.697 -17.563 1.00 81.75 71 GLY A O 1
ATOM 545 N N . ASP A 1 72 ? -6.774 -3.992 -19.664 1.00 81.56 72 ASP A N 1
ATOM 546 C CA . ASP A 1 72 ? -7.486 -2.704 -19.821 1.00 81.56 72 ASP A CA 1
ATOM 547 C C . ASP A 1 72 ? -8.532 -2.359 -18.737 1.00 81.56 72 ASP A C 1
ATOM 549 O O . ASP A 1 72 ? -9.147 -1.295 -18.780 1.00 81.56 72 ASP A O 1
ATOM 553 N N . LYS A 1 73 ? -8.823 -3.272 -17.802 1.00 86.69 73 LYS A N 1
ATOM 554 C CA . LYS A 1 73 ? -9.968 -3.178 -16.879 1.00 86.69 73 LYS A CA 1
ATOM 555 C C . LYS A 1 73 ? -9.603 -3.240 -15.398 1.00 86.69 73 LYS A C 1
ATOM 557 O O . LYS A 1 73 ? -10.512 -3.386 -14.581 1.00 86.69 73 LYS A O 1
ATOM 562 N N . ILE A 1 74 ? -8.322 -3.163 -15.034 1.00 91.25 74 ILE A N 1
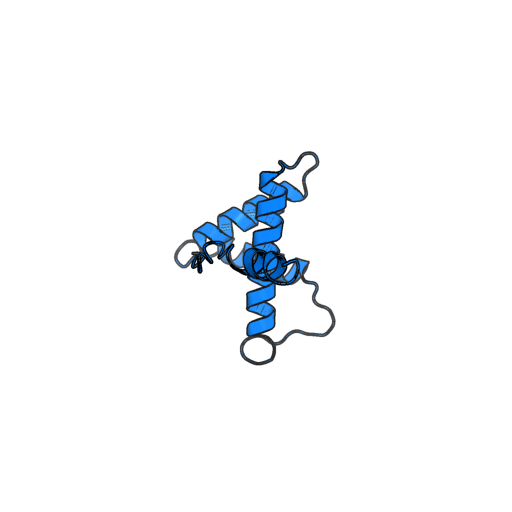ATOM 563 C CA . ILE A 1 74 ? -7.952 -3.079 -13.616 1.00 91.25 74 ILE A CA 1
ATOM 564 C C . ILE A 1 74 ? -8.067 -1.636 -13.124 1.00 91.25 74 ILE A C 1
ATOM 566 O O . ILE A 1 74 ? -7.766 -0.682 -13.838 1.00 91.25 74 ILE A O 1
ATOM 570 N N . THR A 1 75 ? -8.470 -1.476 -11.872 1.00 93.31 75 THR A N 1
ATOM 571 C CA . THR A 1 75 ? -8.456 -0.186 -11.187 1.00 93.31 75 THR A CA 1
ATOM 572 C C . THR A 1 75 ? -7.267 -0.091 -10.242 1.00 93.31 75 THR A C 1
ATOM 574 O O . THR A 1 75 ? -6.781 -1.090 -9.711 1.00 93.31 75 THR A O 1
ATOM 577 N N . ARG A 1 76 ? -6.857 1.144 -9.947 1.00 92.25 76 ARG A N 1
ATOM 578 C CA . ARG A 1 76 ? -5.847 1.435 -8.922 1.00 92.25 76 ARG A CA 1
ATOM 579 C C . ARG A 1 76 ? -6.200 0.828 -7.556 1.00 92.25 76 ARG A C 1
ATOM 581 O O . ARG A 1 76 ? -5.318 0.355 -6.852 1.00 92.25 76 ARG A O 1
ATOM 588 N N . GLY A 1 77 ? -7.491 0.814 -7.207 1.00 94.25 77 GLY A N 1
ATOM 589 C CA . GLY A 1 77 ? -7.990 0.190 -5.978 1.00 94.25 77 GLY A CA 1
ATOM 590 C C . GLY A 1 77 ? -7.737 -1.316 -5.949 1.00 94.25 77 GLY A C 1
ATOM 591 O O . GLY A 1 77 ? -7.138 -1.805 -5.005 1.00 94.25 77 GLY A O 1
ATOM 592 N N . GLN A 1 78 ? -8.061 -2.031 -7.030 1.00 95.19 78 GLN A N 1
ATOM 593 C CA . GLN A 1 78 ? -7.821 -3.479 -7.125 1.00 95.19 78 GLN A CA 1
ATOM 594 C C . GLN A 1 78 ? -6.335 -3.851 -7.050 1.00 95.19 78 GLN A C 1
ATOM 596 O O . GLN A 1 78 ? -5.989 -4.887 -6.486 1.00 95.19 78 GLN A O 1
ATOM 601 N N . ILE A 1 79 ? -5.453 -3.012 -7.602 1.00 95.62 79 ILE A N 1
ATOM 602 C CA . ILE A 1 79 ? -4.004 -3.179 -7.437 1.00 95.62 79 ILE A CA 1
ATOM 603 C C . ILE A 1 79 ? -3.631 -3.041 -5.952 1.00 95.62 79 ILE A C 1
ATOM 605 O O . ILE A 1 79 ? -2.938 -3.901 -5.406 1.00 95.62 79 ILE A O 1
ATOM 609 N N . GLY A 1 80 ? -4.134 -1.995 -5.287 1.00 96.88 80 GLY A N 1
ATOM 610 C CA . GLY A 1 80 ? -3.982 -1.797 -3.845 1.00 96.88 80 GLY A CA 1
ATOM 611 C C . GLY A 1 80 ? -4.497 -2.980 -3.021 1.00 96.88 80 GLY A C 1
ATOM 612 O O . GLY A 1 80 ? -3.794 -3.443 -2.126 1.00 96.88 80 GLY A O 1
ATOM 613 N N . ASP A 1 81 ? -5.666 -3.525 -3.342 1.00 97.31 81 ASP A N 1
ATOM 614 C CA . ASP A 1 81 ? -6.246 -4.672 -2.636 1.00 97.31 81 ASP A CA 1
ATOM 615 C C . ASP A 1 81 ? -5.381 -5.928 -2.784 1.00 97.31 81 ASP A C 1
ATOM 617 O O . ASP A 1 81 ? -5.103 -6.619 -1.803 1.00 97.31 81 ASP A O 1
ATOM 621 N N . MET A 1 82 ? -4.904 -6.207 -4.002 1.00 96.12 82 MET A N 1
ATOM 622 C CA . MET A 1 82 ? -4.062 -7.370 -4.282 1.00 96.12 82 MET A CA 1
ATOM 623 C C . MET A 1 82 ? -2.738 -7.313 -3.512 1.00 96.12 82 MET A C 1
ATOM 625 O O . MET A 1 82 ? -2.331 -8.304 -2.901 1.00 96.12 82 MET A O 1
ATOM 629 N N . VAL A 1 83 ? -2.067 -6.158 -3.522 1.00 97.12 83 VAL A N 1
ATOM 630 C CA . VAL A 1 83 ? -0.805 -5.974 -2.793 1.00 97.12 83 VAL A CA 1
ATOM 631 C C . VAL A 1 83 ? -1.030 -6.075 -1.284 1.00 97.12 83 VAL A C 1
ATOM 633 O O . VAL A 1 83 ? -0.263 -6.749 -0.593 1.00 97.12 83 VAL A O 1
ATOM 636 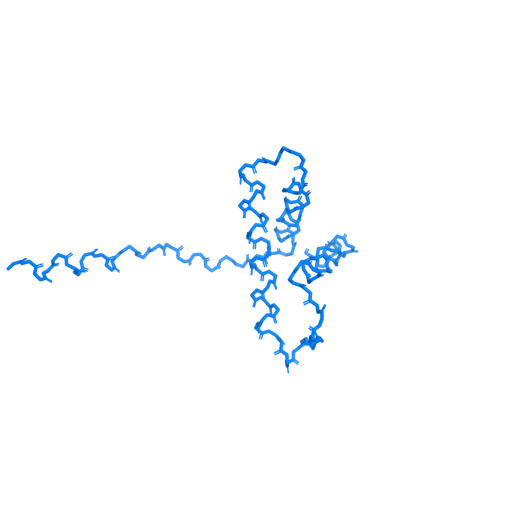N N . GLY A 1 84 ? -2.108 -5.483 -0.771 1.00 98.00 84 GLY A N 1
ATOM 637 C CA . GLY A 1 84 ? -2.439 -5.507 0.652 1.00 98.00 84 GLY A CA 1
ATOM 638 C C . GLY A 1 84 ? -2.715 -6.922 1.152 1.00 98.00 84 GLY A C 1
ATOM 639 O O . GLY A 1 84 ? -2.179 -7.340 2.183 1.00 98.00 84 GLY A O 1
ATOM 640 N N . GLU A 1 85 ? -3.471 -7.704 0.379 1.00 98.38 85 GLU A N 1
ATOM 641 C CA . GLU A 1 85 ? -3.747 -9.103 0.708 1.00 98.38 85 GLU A CA 1
ATOM 642 C C . GLU A 1 85 ? -2.481 -9.972 0.628 1.00 98.38 85 GLU A C 1
ATOM 644 O O . GLU A 1 85 ? -2.289 -10.855 1.472 1.00 98.38 85 GLU A O 1
ATOM 649 N N . TYR A 1 86 ? -1.572 -9.699 -0.317 1.00 98.00 86 TYR A N 1
ATOM 650 C CA . TYR A 1 86 ? -0.275 -10.376 -0.377 1.00 98.00 86 TYR A CA 1
ATOM 651 C C . TYR A 1 86 ? 0.565 -10.093 0.874 1.00 98.00 86 TYR A C 1
ATOM 653 O O . TYR A 1 86 ? 1.064 -11.032 1.497 1.00 98.00 86 TYR A O 1
ATOM 661 N N . LEU A 1 87 ? 0.674 -8.828 1.295 1.00 98.19 87 LEU A N 1
ATOM 662 C CA . LEU A 1 87 ? 1.381 -8.453 2.524 1.00 98.19 87 LEU A CA 1
ATOM 663 C C . LEU A 1 87 ? 0.756 -9.130 3.747 1.00 98.19 87 LEU A C 1
ATOM 665 O O . LEU A 1 87 ? 1.459 -9.695 4.584 1.00 98.19 87 LEU A O 1
ATOM 669 N N . LYS A 1 88 ? -0.574 -9.131 3.851 1.00 98.25 88 LYS A N 1
ATOM 670 C CA . LYS A 1 88 ? -1.300 -9.791 4.942 1.00 98.25 88 LYS A CA 1
ATOM 671 C C . LYS A 1 88 ? -0.997 -11.290 5.015 1.00 98.25 88 LYS A C 1
ATOM 673 O O . LYS A 1 88 ? -0.736 -11.800 6.106 1.00 98.25 88 LYS A O 1
ATOM 678 N N . SER A 1 89 ? -0.994 -11.959 3.865 1.00 98.44 89 SER A N 1
ATOM 679 C CA . SER A 1 89 ? -0.856 -13.416 3.742 1.00 98.44 89 SER A CA 1
ATOM 680 C C . SER A 1 89 ? 0.585 -13.921 3.857 1.00 98.44 89 SER A C 1
ATOM 682 O O . SER A 1 89 ? 0.792 -15.105 4.110 1.00 98.44 89 SER A O 1
ATOM 684 N N . ASN A 1 90 ? 1.583 -13.043 3.713 1.00 98.06 90 ASN A N 1
ATOM 685 C CA . ASN A 1 90 ? 3.001 -13.414 3.661 1.00 98.06 90 ASN A CA 1
ATOM 686 C C . ASN A 1 90 ? 3.855 -12.713 4.745 1.00 98.06 90 ASN A C 1
ATOM 688 O O . ASN A 1 90 ? 4.809 -12.005 4.421 1.00 98.06 90 ASN A O 1
ATOM 692 N N . PRO A 1 91 ? 3.576 -12.910 6.050 1.00 96.38 91 PRO A N 1
ATOM 693 C CA . PRO A 1 91 ? 4.262 -12.198 7.133 1.00 96.38 91 PRO A CA 1
ATOM 694 C C . PRO A 1 91 ? 5.763 -12.493 7.259 1.00 96.38 91 PRO A C 1
ATOM 696 O O . PRO A 1 91 ? 6.477 -11.689 7.841 1.00 96.38 91 PRO A O 1
ATOM 699 N N . GLY A 1 92 ? 6.248 -13.632 6.753 1.00 96.12 92 GLY A N 1
ATOM 700 C C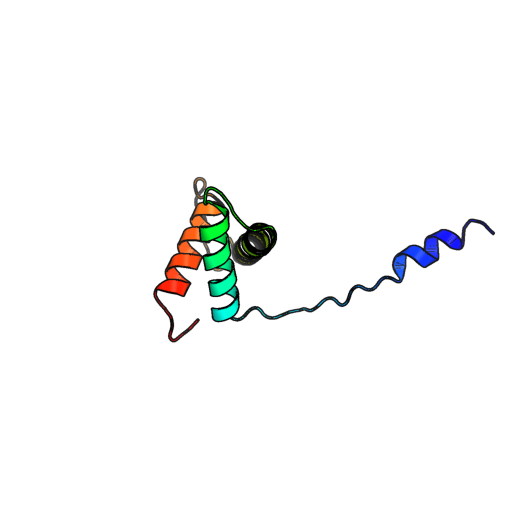A . GLY A 1 92 ? 7.662 -14.010 6.864 1.00 96.12 92 GLY A CA 1
ATOM 701 C C . GLY A 1 92 ? 8.592 -13.321 5.861 1.00 96.12 92 GLY A C 1
ATOM 702 O O . GLY A 1 92 ? 9.804 -13.374 6.039 1.00 96.12 92 GLY A O 1
ATOM 703 N N . ILE A 1 93 ? 8.036 -12.713 4.807 1.00 91.81 93 ILE A N 1
ATOM 704 C CA . ILE A 1 93 ? 8.802 -12.082 3.716 1.00 91.81 93 ILE A CA 1
ATOM 705 C C . ILE A 1 93 ? 8.388 -10.629 3.449 1.00 91.81 93 ILE A C 1
ATOM 707 O O . ILE A 1 93 ? 8.890 -10.025 2.503 1.00 91.81 93 ILE A O 1
ATOM 711 N N . ARG A 1 94 ? 7.463 -10.090 4.248 1.00 89.44 94 ARG A N 1
ATOM 712 C CA . ARG A 1 94 ? 7.113 -8.668 4.233 1.00 89.44 94 ARG A CA 1
ATOM 713 C C . ARG A 1 94 ? 8.012 -7.884 5.188 1.00 89.44 94 ARG A C 1
ATOM 715 O O . ARG A 1 94 ? 8.314 -8.403 6.286 1.00 89.44 94 ARG A O 1
#

=== Feature glossary ===
The features interleaved in this record are:

— What the protein is —

Sequence gives the chain of amino acids in standard one-letter code (A=alanine, C=cysteine, …, Y=tyrosine), read N→C. It is the only feature that is directly encoded by the gene; all structural features are derived from the folded form of this sequence.

Database cross-references. InterPro integrates a dozen domain/family signature databases into unified entries with residue-range hits. GO terms attach function/process/location labels with evidence codes. CATH codes position the fold in a four-level structural taxonomy. Organism is the NCBI-taxonomy species name.

— Where its atoms are —

Atomic coordinates in PDBx/mmCIF format — the same representation the Protein Data Bank distributes. Each line of the _atom_site loop places one backbone atom in Cartesian space (units: ångströms, origin: arbitrary).

The six renders are orthographic views along the three Cartesian axes in both directions. Representation (cartoon, sticks, or surface) and color scheme (sequence-rainbow or by-chain) vary across proteins so the training set covers all the common visualization conventions.

— Local backbone conformation —

Eight-state secondary structure (DSSP): H is the canonical α-helix, G the tighter 3₁₀-helix, I the wider π-helix; E/B are β-structure, T and S are turns and bends, and '-' is everything else. DSSP derives these from the pattern of main-chain N–H···O=C hydrogen bonds, not from the sequence.

P-SEA three-state annotation labels each residue as helix, strand, or coil based purely on the geometry of the Cα trace. It serves as a fallback when the full backbone (and thus DSSP) is unavailable.

The φ/ψ torsion pair specifies the backbone conformation at each residue. φ rotates about the N–Cα bond, ψ about the Cα–C bond. Steric clashes forbid most of the (φ, ψ) plane — the allowed regions (α-helix basin, β-sheet basin, left-handed helix) are the Ramachandran-allowed regions.

— Global shape and packing —

The geometric summary reports three shape descriptors. Rg (radius of gyration) measures how spread out the Cα atoms are about their centre of mass; compact globular proteins have small Rg, elongated or unfolded ones large. Cα contacts (<8 Å, |i−j|>4) count long-range residue pairs in spatial proximity — high for tightly packed folds, near zero for rods or random coil. The bounding-box extents give the protein's footprint along x, y, z in Å.

Solvent-accessible surface area (SASA) is the area in Å² traced out by the centre of a 1.4 Å probe sphere (a water molecule) rolled over the protein's van der Waals surface (Shrake–Rupley / Lee–Richards construction). Buried residues have near-zero SASA; fully exposed residues can exceed 200 Å². The total SASA scales roughly with the number of surface residues.

The contact map is a binary N×N matrix image: pixel (i, j) is dark where Cα_i and Cα_j are within 8 Å and |i−j|>4. Because the |i−j|>4 filter removes local helical contacts, off-diagonal stripes parallel to the main diagonal indicate parallel β-sheets; stripes perpendicular to it indicate antiparallel β-sheets. The Ramachandran plot scatters every residue's (φ, ψ) pair against the sterically allowed regions. The PAE heatmap renders the predicted-aligned-error matrix.

— Structural neighborhood —

3Di is Foldseek's structural alphabet. Each residue is assigned one of twenty discrete states based on how its Cα sits relative to its spatial (not sequential) neighbors. Aligning 3Di strings finds structural homologs roughly as well as full 3D superposition, but orders of magnitude faster.

Nearest PDB neighbors are the top structural matches found by Foldseek when searching this structure against the entire Protein Data Bank. Each hit reports a TM-score (0 to 1; >0.5 almost always implies the same fold) and an E-value. These are *structural* homologs — they may share no detectable sequence similarity.

— Confidence and disorder —

For AlphaFold models, the B-factor field carries pLDDT — the model's own estimate of local accuracy on a 0–100 scale. Regions with pLDDT<50 should be treated as essentially unmodeled; they often correspond to intrinsically disordered segments.

Crystallographic B-factors measure how much each atom's electron density is smeared out, in Å². They rise in mobile loops and surface residues and fall in the buried interior. In AlphaFold models this column is repurposed to hold pLDDT instead.

Predicted aligned error is AlphaFold's pairwise confidence. Unlike pLDDT (per-residue), PAE is per-residue-pair and captures whether two parts of the structure are correctly placed relative to each other. Units are ångströms of expected positional error.